Protein AF-A0A8X6JKZ1-F1 (afdb_monomer_lite)

Secondary structure (DSSP, 8-state):
---------SSHHHHHHHHT---HHHHHHHHHHT--S--------GGGTTPPP--HHHHHHH-S--------SHHHHHHHHHHHHTHHHHHHHHHHHHHHHHHHH-TT--HHHHHHHHHHHHHHHHHHHTTS--

pLDDT: mean 78.16, std 14.61, range [29.44, 95.06]

InterPro domains:
  IPR051055 PIF1 DNA helicase [PTHR47642] (40-133)

Sequence (134 aa):
MIELENNDYPDIGTFYEANKVNSDEEYLNILRAGITCPRVFLKREPSEKWHNAFNPVLFSLLQSNTDIHFITEEYSCAAYVVEYVNKANRVISNLQRQIIKIMDEHSKFDIVEITRKMSIDMLNTEEMTSQEAE

Radius of gyration: 21.11 Å; chains: 1; bounding box: 42×30×58 Å

Structure (mmCIF, N/CA/C/O backbone):
data_AF-A0A8X6JKZ1-F1
#
_entry.id   AF-A0A8X6JKZ1-F1
#
loop_
_atom_site.group_PDB
_atom_site.id
_atom_site.type_symbol
_atom_site.label_atom_id
_atom_site.label_alt_id
_atom_site.label_comp_id
_atom_site.label_asym_id
_atom_site.label_entity_id
_atom_site.label_seq_id
_atom_site.pdbx_PDB_ins_code
_atom_site.Cartn_x
_atom_site.Cartn_y
_atom_site.Cartn_z
_atom_site.occupancy
_atom_site.B_iso_or_equiv
_atom_site.auth_seq_id
_atom_site.auth_comp_id
_atom_site.auth_asym_id
_atom_site.auth_atom_id
_atom_site.pdbx_PDB_model_num
ATOM 1 N N . MET A 1 1 ? 7.027 9.769 15.929 1.00 35.94 1 MET A N 1
ATOM 2 C CA . MET A 1 1 ? 6.962 10.556 14.687 1.00 35.94 1 MET A CA 1
ATOM 3 C C . MET A 1 1 ? 8.036 9.982 13.783 1.00 35.94 1 MET A C 1
ATOM 5 O O . MET A 1 1 ? 9.201 10.080 14.138 1.00 35.94 1 MET A O 1
ATOM 9 N N . ILE A 1 2 ? 7.662 9.219 12.755 1.00 37.84 2 ILE A N 1
ATOM 10 C CA . ILE A 1 2 ? 8.630 8.768 11.747 1.00 37.84 2 ILE A CA 1
ATOM 11 C C . ILE A 1 2 ? 8.761 9.960 10.806 1.00 37.84 2 ILE A C 1
ATOM 13 O O . ILE A 1 2 ? 7.786 10.308 10.145 1.00 37.84 2 ILE A O 1
ATOM 17 N N . GLU A 1 3 ? 9.904 10.640 10.823 1.00 41.59 3 GLU A N 1
ATOM 18 C CA . GLU A 1 3 ? 10.238 11.610 9.782 1.00 41.59 3 GLU A CA 1
ATOM 19 C C . GLU A 1 3 ? 10.377 10.818 8.481 1.00 41.59 3 GLU A C 1
ATOM 21 O O . GLU A 1 3 ? 11.379 10.150 8.241 1.00 41.59 3 GLU A O 1
ATOM 26 N N . LEU A 1 4 ? 9.310 10.787 7.684 1.00 51.66 4 LEU A N 1
ATOM 27 C CA . LEU A 1 4 ? 9.383 10.271 6.327 1.00 51.66 4 LEU A CA 1
ATOM 28 C C . LEU A 1 4 ? 10.214 11.284 5.541 1.00 51.66 4 LEU A C 1
ATOM 30 O O . LEU A 1 4 ? 9.726 12.370 5.232 1.00 51.66 4 LEU A O 1
ATOM 34 N N . GLU A 1 5 ? 11.480 10.956 5.278 1.00 60.56 5 GLU A N 1
ATOM 35 C CA . GLU A 1 5 ? 12.340 11.752 4.404 1.00 60.56 5 GLU A CA 1
ATOM 36 C C . GLU A 1 5 ? 11.637 11.932 3.053 1.00 60.56 5 GLU A C 1
ATOM 38 O O . GLU A 1 5 ? 11.482 10.989 2.272 1.00 60.56 5 GLU A O 1
ATOM 43 N N . ASN A 1 6 ? 11.154 13.146 2.787 1.00 69.06 6 ASN A N 1
ATOM 44 C CA . ASN A 1 6 ? 10.457 13.448 1.547 1.00 69.06 6 ASN A CA 1
ATOM 45 C C . ASN A 1 6 ? 11.474 13.819 0.465 1.00 69.06 6 ASN A C 1
ATOM 47 O O . ASN A 1 6 ? 11.665 14.989 0.144 1.00 69.06 6 ASN A O 1
ATOM 51 N N . ASN A 1 7 ? 12.152 12.804 -0.067 1.00 79.44 7 ASN A N 1
ATOM 52 C CA . ASN A 1 7 ? 13.086 12.974 -1.172 1.00 79.44 7 ASN A CA 1
ATOM 53 C C . ASN A 1 7 ? 12.316 12.928 -2.498 1.00 79.44 7 ASN A C 1
ATOM 55 O O . ASN A 1 7 ? 11.682 11.921 -2.834 1.00 79.44 7 ASN A O 1
ATOM 59 N N . ASP A 1 8 ? 12.332 14.034 -3.235 1.00 83.44 8 ASP A N 1
ATOM 60 C CA . ASP A 1 8 ? 11.800 14.112 -4.593 1.00 83.44 8 ASP A CA 1
ATOM 61 C C . ASP A 1 8 ? 12.910 13.786 -5.592 1.00 83.44 8 ASP A C 1
ATOM 63 O O . ASP A 1 8 ? 13.972 14.408 -5.588 1.00 83.44 8 ASP A O 1
ATOM 67 N N . TYR A 1 9 ? 12.652 12.804 -6.453 1.00 88.19 9 TYR A N 1
ATOM 68 C CA . TYR A 1 9 ? 13.564 12.418 -7.523 1.00 88.19 9 TYR A CA 1
ATOM 69 C C . TYR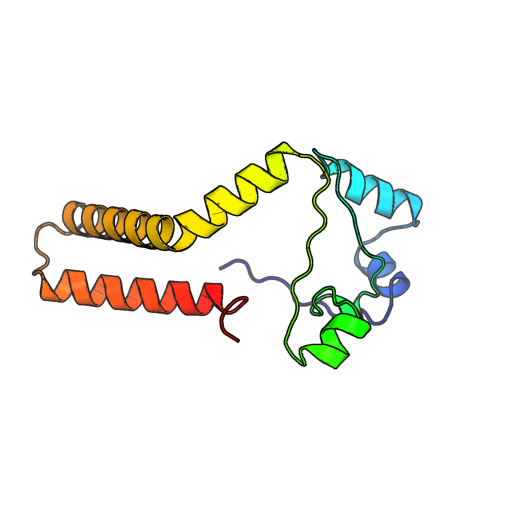 A 1 9 ? 12.950 12.818 -8.869 1.00 88.19 9 TYR A C 1
ATOM 71 O O . TYR A 1 9 ? 11.759 12.579 -9.080 1.00 88.19 9 TYR A O 1
ATOM 79 N N . PRO A 1 10 ? 13.720 13.434 -9.781 1.00 86.69 10 PRO A N 1
ATOM 80 C CA . PRO A 1 10 ? 13.207 13.850 -11.085 1.00 86.69 10 PRO A CA 1
ATOM 81 C C . PRO A 1 10 ? 12.918 12.662 -12.012 1.00 86.69 10 PRO A C 1
ATOM 83 O O . PRO A 1 10 ? 12.008 12.737 -12.833 1.00 86.69 10 PRO A O 1
ATOM 86 N N . ASP A 1 11 ? 13.673 11.573 -11.870 1.00 88.75 11 ASP A N 1
ATOM 87 C CA . ASP A 1 11 ? 13.588 10.371 -12.696 1.00 88.75 11 ASP A CA 1
ATOM 88 C C . ASP A 1 11 ? 14.085 9.134 -11.926 1.00 88.75 11 ASP A C 1
ATOM 90 O O . ASP A 1 11 ? 14.705 9.238 -10.858 1.00 88.75 11 ASP A O 1
ATOM 94 N N . ILE A 1 12 ? 13.805 7.948 -12.473 1.00 88.12 12 ILE A N 1
ATOM 95 C CA . ILE A 1 12 ? 14.153 6.667 -11.844 1.00 88.12 12 ILE A CA 1
ATOM 96 C C . ILE A 1 12 ? 15.670 6.431 -11.733 1.00 88.12 12 ILE A C 1
ATOM 98 O O . ILE A 1 12 ? 16.114 5.784 -10.788 1.00 88.12 12 ILE A O 1
ATOM 102 N N . GLY A 1 13 ? 16.476 6.986 -12.642 1.00 91.19 13 GLY A N 1
ATOM 103 C CA . GLY A 1 13 ? 17.934 6.879 -12.608 1.00 91.19 13 GLY A CA 1
ATOM 104 C C . GLY A 1 13 ? 18.523 7.633 -11.420 1.00 91.19 13 GLY A C 1
ATOM 105 O O . GLY A 1 13 ? 19.291 7.062 -10.649 1.00 91.19 13 GLY A O 1
ATOM 106 N N . THR A 1 14 ? 18.074 8.870 -11.191 1.00 91.81 14 THR A N 1
ATOM 107 C CA . THR A 1 14 ? 18.474 9.644 -10.003 1.00 91.81 14 THR A CA 1
ATOM 108 C C . THR A 1 14 ? 18.063 8.931 -8.704 1.00 91.81 14 THR A C 1
ATOM 110 O O . THR A 1 14 ? 18.813 8.916 -7.724 1.00 91.81 14 THR A O 1
ATOM 113 N N . PHE A 1 15 ? 16.889 8.288 -8.692 1.00 90.81 15 PHE A N 1
ATOM 114 C CA . PHE A 1 15 ? 16.452 7.454 -7.569 1.00 90.81 15 PHE A CA 1
ATOM 115 C C . PHE A 1 15 ? 17.379 6.245 -7.350 1.00 90.81 15 PHE A C 1
ATOM 117 O O . PHE A 1 15 ? 17.757 5.966 -6.208 1.00 90.81 15 PHE A O 1
ATOM 124 N N . TYR A 1 16 ? 17.775 5.548 -8.417 1.00 93.69 16 TYR A N 1
ATOM 125 C CA . TYR A 1 16 ? 18.697 4.413 -8.345 1.00 93.69 16 TYR A CA 1
ATOM 126 C C . TYR A 1 16 ? 20.067 4.808 -7.801 1.00 93.69 16 TYR A C 1
ATOM 128 O O . TYR A 1 16 ? 20.562 4.149 -6.888 1.00 93.69 16 TYR A O 1
ATOM 136 N N . GLU A 1 17 ? 20.648 5.906 -8.285 1.00 93.19 17 GLU A N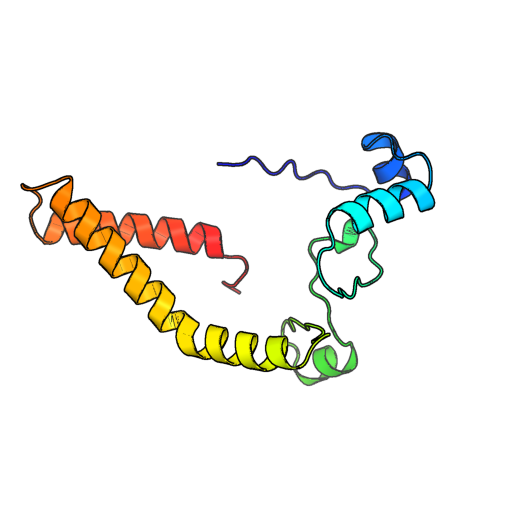 1
ATOM 137 C CA . GLU A 1 17 ? 21.939 6.404 -7.803 1.00 93.19 17 GLU A CA 1
ATOM 138 C C . GLU A 1 17 ? 21.895 6.740 -6.307 1.00 93.19 17 GLU A C 1
ATOM 140 O O . GLU A 1 17 ? 22.754 6.298 -5.539 1.00 93.19 17 GLU A O 1
ATOM 145 N N . ALA A 1 18 ? 20.855 7.458 -5.868 1.00 92.56 18 ALA A N 1
ATOM 146 C CA . ALA A 1 18 ? 20.687 7.839 -4.468 1.00 92.56 18 ALA A CA 1
ATOM 147 C C . ALA A 1 18 ? 20.513 6.628 -3.534 1.00 92.56 18 ALA A C 1
ATOM 149 O O . ALA A 1 18 ? 20.996 6.645 -2.401 1.00 92.56 18 ALA A O 1
ATOM 150 N N . ASN A 1 19 ? 19.858 5.568 -4.015 1.00 91.25 19 ASN A N 1
ATOM 151 C CA . ASN A 1 19 ? 19.557 4.364 -3.237 1.00 91.25 19 ASN A CA 1
ATOM 152 C C . ASN A 1 19 ? 20.513 3.193 -3.518 1.00 91.25 19 ASN A C 1
ATOM 154 O O . ASN A 1 19 ? 20.314 2.104 -2.981 1.00 91.25 19 ASN A O 1
ATOM 158 N N . LYS A 1 20 ? 21.572 3.415 -4.311 1.00 94.62 20 LYS A N 1
ATOM 159 C CA . LYS A 1 20 ? 22.583 2.409 -4.688 1.00 94.62 20 LYS A CA 1
ATOM 160 C C . LYS A 1 20 ? 21.988 1.165 -5.360 1.00 94.62 20 LYS A C 1
ATOM 162 O O . LYS A 1 20 ? 22.463 0.053 -5.138 1.00 94.62 20 LYS A O 1
ATOM 167 N N . VAL A 1 21 ? 20.958 1.363 -6.176 1.00 94.81 21 VAL A N 1
ATOM 168 C CA . VAL A 1 21 ? 20.345 0.316 -6.999 1.00 94.81 21 VAL A CA 1
ATOM 169 C C . VAL A 1 21 ? 21.053 0.297 -8.348 1.00 94.81 21 VAL A C 1
ATOM 171 O O . VAL A 1 21 ? 21.117 1.312 -9.032 1.00 94.81 21 VAL A O 1
ATOM 174 N N . ASN A 1 22 ? 21.612 -0.845 -8.739 1.00 93.38 22 ASN A N 1
ATOM 175 C CA . ASN A 1 22 ? 22.515 -0.925 -9.890 1.00 93.38 22 ASN A CA 1
ATOM 176 C C . ASN A 1 22 ? 21.812 -1.372 -11.179 1.00 93.38 22 ASN A C 1
ATOM 178 O O . ASN A 1 22 ? 22.383 -1.258 -12.262 1.00 93.38 22 ASN A O 1
ATOM 182 N N . SER A 1 23 ? 20.596 -1.920 -11.085 1.00 94.62 23 SER A N 1
ATOM 183 C CA . SER A 1 23 ? 19.816 -2.361 -12.246 1.00 94.62 23 SER A CA 1
ATOM 184 C C . SER A 1 23 ? 18.320 -2.475 -11.946 1.00 94.62 23 SER A C 1
ATOM 186 O O . SER A 1 23 ? 17.915 -2.650 -10.796 1.00 94.62 23 SER A O 1
ATOM 188 N N . ASP A 1 24 ? 17.505 -2.485 -13.004 1.00 91.94 24 ASP A N 1
ATOM 189 C CA . ASP A 1 24 ? 16.067 -2.772 -12.911 1.00 91.94 24 ASP A CA 1
ATOM 190 C C . ASP A 1 24 ? 15.785 -4.149 -12.297 1.00 91.94 24 ASP A C 1
ATOM 192 O O . ASP A 1 24 ? 14.811 -4.326 -11.571 1.00 91.94 24 ASP A O 1
ATOM 196 N N . GLU A 1 25 ? 16.637 -5.143 -12.555 1.00 95.06 25 GLU A N 1
ATOM 197 C CA . GLU A 1 25 ? 16.478 -6.480 -11.981 1.00 95.06 25 GLU A CA 1
ATOM 198 C C . GLU A 1 25 ? 16.680 -6.468 -10.461 1.00 95.06 25 GLU A C 1
ATOM 200 O O . GLU A 1 25 ? 15.902 -7.080 -9.727 1.00 95.06 25 GLU A O 1
ATOM 205 N N . GLU A 1 26 ? 17.678 -5.725 -9.979 1.00 94.62 26 GLU A N 1
ATOM 206 C CA . GLU A 1 26 ? 17.907 -5.522 -8.549 1.00 94.62 26 GLU A CA 1
ATOM 207 C C . GLU A 1 26 ? 16.712 -4.817 -7.897 1.00 94.62 26 GLU A C 1
ATOM 209 O O . GLU A 1 26 ? 16.195 -5.300 -6.887 1.00 94.62 26 GLU A O 1
ATOM 214 N N . TYR A 1 27 ? 16.204 -3.751 -8.522 1.00 91.56 27 TYR A N 1
ATOM 215 C CA . TYR A 1 27 ? 14.995 -3.060 -8.072 1.00 91.56 27 TYR A CA 1
ATOM 216 C C . TYR A 1 27 ? 13.792 -4.010 -7.964 1.00 91.56 27 TYR A C 1
ATOM 218 O O . TYR A 1 27 ? 13.125 -4.079 -6.928 1.00 91.56 27 TYR A O 1
ATOM 226 N N . LEU A 1 28 ? 13.539 -4.801 -9.010 1.00 90.88 28 LEU A N 1
ATOM 227 C CA . LEU A 1 28 ? 12.435 -5.759 -9.035 1.00 90.88 28 LEU A CA 1
ATOM 228 C C . LEU A 1 28 ? 12.597 -6.860 -7.981 1.00 90.88 28 LEU A C 1
ATOM 230 O O . LEU A 1 28 ? 11.602 -7.296 -7.402 1.00 90.88 28 LEU A O 1
ATOM 234 N N . ASN A 1 29 ? 13.820 -7.311 -7.708 1.00 93.00 29 ASN A N 1
ATOM 235 C CA . ASN A 1 29 ? 14.083 -8.307 -6.671 1.00 93.00 29 ASN A CA 1
ATOM 236 C C . ASN A 1 29 ? 13.841 -7.746 -5.265 1.00 93.00 29 ASN A C 1
ATOM 238 O O . ASN A 1 29 ? 13.224 -8.429 -4.445 1.00 93.00 29 ASN A O 1
ATOM 242 N N . ILE A 1 30 ? 14.238 -6.494 -5.009 1.00 90.81 30 ILE A N 1
ATOM 243 C CA . ILE A 1 30 ? 13.929 -5.787 -3.757 1.00 90.81 30 ILE A CA 1
ATOM 244 C C . ILE A 1 30 ? 12.412 -5.671 -3.575 1.00 90.81 30 ILE A C 1
ATOM 246 O O . ILE A 1 30 ? 11.893 -6.030 -2.519 1.00 90.81 30 ILE A O 1
ATOM 250 N N . LEU A 1 31 ? 11.686 -5.243 -4.614 1.00 87.94 31 LEU A N 1
ATOM 251 C CA . LEU A 1 31 ? 10.223 -5.165 -4.568 1.00 87.94 31 LEU A CA 1
ATOM 252 C C . LEU A 1 31 ? 9.591 -6.529 -4.264 1.00 87.94 31 LEU A C 1
ATOM 254 O O . LEU A 1 31 ? 8.731 -6.634 -3.392 1.00 87.94 31 LEU A O 1
ATOM 258 N N . ARG A 1 32 ? 10.038 -7.589 -4.947 1.00 89.00 32 ARG A N 1
ATOM 259 C CA . ARG A 1 32 ? 9.529 -8.959 -4.763 1.00 89.00 32 ARG A CA 1
ATOM 260 C C . ARG A 1 32 ? 9.763 -9.505 -3.364 1.00 89.00 32 ARG A C 1
ATOM 262 O O . ARG A 1 32 ? 8.901 -10.225 -2.870 1.00 89.00 32 ARG A O 1
ATOM 269 N N . ALA A 1 33 ? 10.869 -9.149 -2.715 1.00 91.75 33 ALA A N 1
ATOM 270 C CA . ALA A 1 33 ? 11.188 -9.637 -1.376 1.00 91.75 33 ALA A CA 1
ATOM 271 C C . ALA A 1 33 ? 10.109 -9.286 -0.329 1.00 91.75 33 ALA A C 1
ATOM 273 O O . ALA A 1 33 ? 9.924 -10.034 0.628 1.00 91.75 33 ALA A O 1
ATOM 274 N N . GLY A 1 34 ? 9.376 -8.181 -0.518 1.00 86.00 34 GLY A N 1
ATOM 275 C CA . GLY A 1 34 ? 8.297 -7.746 0.378 1.00 86.00 34 GLY A CA 1
ATOM 276 C C . GLY A 1 34 ? 6.886 -8.206 -0.015 1.00 86.00 34 GLY A C 1
ATOM 277 O O . GLY A 1 34 ? 5.928 -7.924 0.706 1.00 86.00 34 GLY A O 1
ATOM 278 N N . ILE A 1 35 ? 6.715 -8.883 -1.154 1.00 87.44 35 ILE A N 1
ATOM 279 C CA . ILE A 1 35 ? 5.391 -9.224 -1.691 1.00 87.44 35 ILE A CA 1
ATOM 280 C C . ILE A 1 35 ? 5.000 -10.639 -1.253 1.00 87.44 35 ILE A C 1
ATOM 282 O O . ILE A 1 35 ? 5.498 -11.633 -1.769 1.00 87.44 35 ILE A O 1
ATOM 286 N N . THR A 1 36 ? 4.057 -10.728 -0.315 1.00 85.00 36 THR A N 1
ATOM 287 C CA . THR A 1 36 ? 3.539 -12.000 0.225 1.00 85.00 36 THR A CA 1
ATOM 288 C C . THR A 1 36 ? 2.267 -12.506 -0.461 1.00 85.00 36 THR A C 1
ATOM 290 O O . THR A 1 36 ? 1.870 -13.649 -0.254 1.00 85.00 36 THR A O 1
ATOM 293 N N . CYS A 1 37 ? 1.619 -11.670 -1.272 1.00 81.12 37 CYS A N 1
ATOM 294 C CA . CYS A 1 37 ? 0.381 -11.975 -1.987 1.00 81.12 37 CYS A CA 1
ATOM 295 C C . CYS A 1 37 ? 0.405 -11.354 -3.393 1.00 81.12 37 CYS A C 1
ATOM 297 O O . CYS A 1 37 ? 1.150 -10.394 -3.610 1.00 81.12 37 CYS A O 1
ATOM 299 N N . PRO A 1 38 ? -0.392 -11.855 -4.355 1.00 84.81 38 PRO A N 1
ATOM 300 C CA . PRO A 1 38 ? -0.489 -11.250 -5.680 1.00 84.81 38 PRO A CA 1
ATOM 301 C C . PRO A 1 38 ? -0.863 -9.764 -5.594 1.00 84.81 38 PRO A C 1
ATOM 303 O O . PRO A 1 38 ? -1.933 -9.412 -5.097 1.00 84.81 38 PRO A O 1
ATOM 306 N N . ARG A 1 39 ? 0.018 -8.889 -6.091 1.00 83.69 39 ARG A N 1
ATOM 307 C CA . ARG A 1 39 ? -0.182 -7.433 -6.127 1.00 83.69 39 ARG A CA 1
ATOM 308 C C . ARG A 1 39 ? 0.027 -6.892 -7.530 1.00 83.69 39 ARG A C 1
ATOM 310 O O . ARG A 1 39 ? 0.932 -7.323 -8.241 1.00 83.69 39 ARG A O 1
ATOM 317 N N . VAL A 1 40 ? -0.791 -5.908 -7.887 1.00 85.44 40 VAL A N 1
ATOM 318 C CA . VAL A 1 40 ? -0.647 -5.128 -9.117 1.00 85.44 40 VAL A CA 1
ATOM 319 C C . VAL A 1 40 ? 0.051 -3.820 -8.769 1.00 85.44 40 VAL A C 1
ATOM 321 O O . VAL A 1 40 ? -0.425 -3.072 -7.919 1.00 85.44 40 VAL A O 1
ATOM 324 N N . PHE A 1 41 ? 1.166 -3.543 -9.440 1.00 85.00 41 PHE A N 1
ATOM 325 C CA . PHE A 1 41 ? 1.848 -2.254 -9.371 1.00 85.00 41 PHE A CA 1
ATOM 326 C C . PHE A 1 41 ? 1.632 -1.523 -10.686 1.00 85.00 41 PHE A C 1
ATOM 328 O O . PHE A 1 41 ? 1.894 -2.065 -11.760 1.00 85.00 41 PHE A O 1
ATOM 335 N N . LEU A 1 42 ? 1.145 -0.290 -10.599 1.00 85.62 42 LEU A N 1
ATOM 336 C CA . LEU A 1 42 ? 1.075 0.588 -11.755 1.00 85.62 42 LEU A CA 1
ATOM 337 C C . LEU A 1 42 ? 2.459 1.165 -12.020 1.00 85.62 42 LEU A C 1
ATOM 339 O O . LEU A 1 42 ? 3.175 1.525 -11.085 1.00 85.62 42 LEU A O 1
ATOM 343 N N . LYS A 1 43 ? 2.822 1.266 -13.297 1.00 84.62 43 LYS A N 1
ATOM 344 C CA . LYS A 1 43 ? 4.019 2.002 -13.691 1.00 84.62 43 LYS A CA 1
ATOM 345 C C . LYS A 1 43 ? 3.839 3.465 -13.278 1.00 84.62 43 LYS A C 1
ATOM 347 O O . LYS A 1 43 ? 2.800 4.046 -13.584 1.00 84.62 43 LYS A O 1
ATOM 352 N N . ARG A 1 44 ? 4.832 4.014 -12.583 1.00 84.88 44 ARG A N 1
ATOM 353 C CA . ARG A 1 44 ? 4.870 5.404 -12.122 1.00 84.88 44 ARG A CA 1
ATOM 354 C C . ARG A 1 44 ? 6.273 5.964 -12.287 1.00 84.88 44 ARG A C 1
ATOM 356 O O . ARG A 1 44 ? 7.242 5.227 -12.110 1.00 84.88 44 ARG A O 1
ATOM 363 N N . GLU A 1 45 ? 6.360 7.253 -12.567 1.00 86.06 45 GLU A N 1
ATOM 364 C CA . GLU A 1 45 ? 7.580 8.030 -12.375 1.00 86.06 45 GLU A CA 1
ATOM 365 C C . GLU A 1 45 ? 7.706 8.462 -10.903 1.00 86.06 45 GLU A C 1
ATOM 367 O O . GLU A 1 45 ? 6.691 8.616 -10.214 1.00 86.06 45 GLU A O 1
ATOM 372 N N . PRO A 1 46 ? 8.921 8.698 -10.376 1.00 86.75 46 PRO A N 1
ATOM 373 C CA . PRO A 1 46 ? 9.087 9.144 -8.990 1.00 86.75 46 PRO A CA 1
ATOM 374 C C . PRO A 1 46 ? 8.341 10.449 -8.655 1.00 86.75 46 PRO A C 1
ATOM 376 O O . PRO A 1 46 ? 7.887 10.628 -7.525 1.00 86.75 46 PRO A O 1
ATOM 379 N N . SER A 1 47 ? 8.143 11.328 -9.641 1.00 83.75 47 SER A N 1
ATOM 380 C CA . SER A 1 47 ? 7.336 12.552 -9.521 1.00 83.75 47 SER A CA 1
ATOM 381 C C . SER A 1 47 ? 5.835 12.283 -9.329 1.00 83.75 47 SER A C 1
ATOM 383 O O . SER A 1 47 ? 5.110 13.115 -8.784 1.00 83.75 47 SER A O 1
ATOM 385 N N . GLU A 1 48 ? 5.356 11.099 -9.712 1.00 83.31 48 GLU A N 1
ATOM 386 C CA . GLU A 1 48 ? 3.958 10.685 -9.598 1.00 83.31 48 GLU A CA 1
ATOM 387 C C . GLU A 1 48 ? 3.648 10.009 -8.250 1.00 83.31 48 GLU A C 1
ATOM 389 O O . GLU A 1 48 ? 2.530 9.537 -8.037 1.00 83.31 48 GLU A O 1
ATOM 394 N N . LYS A 1 49 ? 4.603 9.966 -7.306 1.00 81.94 49 LYS A N 1
ATOM 395 C CA . LYS A 1 49 ? 4.454 9.240 -6.028 1.00 81.94 49 LYS A CA 1
ATOM 396 C C . LYS A 1 49 ? 3.238 9.670 -5.196 1.00 81.94 49 LYS A C 1
ATOM 398 O O . LYS A 1 49 ? 2.661 8.835 -4.508 1.00 81.94 49 LYS A O 1
ATOM 403 N N . TRP A 1 50 ? 2.822 10.933 -5.311 1.00 82.19 50 TRP A N 1
ATOM 404 C CA . TRP A 1 50 ? 1.680 11.507 -4.586 1.00 82.19 50 TRP A CA 1
ATOM 405 C C . TRP A 1 50 ? 0.357 11.490 -5.358 1.00 82.19 50 TRP A C 1
ATOM 407 O O . TRP A 1 50 ? -0.648 11.972 -4.848 1.00 82.19 50 TRP A O 1
ATOM 417 N N . HIS A 1 51 ? 0.340 10.960 -6.581 1.00 81.69 51 HIS A N 1
ATOM 418 C CA . HIS A 1 51 ? -0.874 10.916 -7.387 1.00 81.69 51 HIS A CA 1
ATOM 419 C C . HIS A 1 51 ? -1.603 9.583 -7.186 1.00 81.69 51 HIS A C 1
ATOM 421 O O . HIS A 1 51 ? -1.005 8.500 -7.247 1.00 81.69 51 HIS A O 1
ATOM 427 N N . ASN A 1 52 ? -2.916 9.659 -6.969 1.00 84.19 52 ASN A N 1
ATOM 428 C CA . ASN A 1 52 ? -3.774 8.481 -6.954 1.00 84.19 52 ASN A CA 1
ATOM 429 C C . ASN A 1 52 ? -3.906 7.894 -8.360 1.00 84.19 52 ASN A C 1
ATOM 431 O O . ASN A 1 52 ? -3.828 8.592 -9.373 1.00 84.19 52 ASN A O 1
ATOM 435 N N . ALA A 1 53 ? -4.105 6.580 -8.420 1.00 83.25 53 ALA A N 1
ATOM 436 C CA . ALA A 1 53 ? -4.396 5.915 -9.677 1.00 83.25 53 ALA A CA 1
ATOM 437 C C . ALA A 1 53 ? -5.795 6.316 -10.148 1.00 83.25 53 ALA A C 1
ATOM 439 O O . ALA A 1 53 ? -6.774 6.023 -9.470 1.00 83.25 53 ALA A O 1
ATOM 440 N N . PHE A 1 54 ? -5.897 6.930 -11.325 1.00 86.25 54 PHE A N 1
ATOM 441 C CA . PHE A 1 54 ? -7.179 7.354 -11.877 1.00 86.25 54 PHE A CA 1
ATOM 442 C C . PHE A 1 54 ? -7.432 6.734 -13.249 1.00 86.25 54 PHE A C 1
ATOM 444 O O . PHE A 1 54 ? -6.518 6.403 -14.006 1.00 86.25 54 PHE A O 1
ATOM 451 N N . ASN A 1 55 ? -8.711 6.597 -13.587 1.00 87.50 55 ASN A N 1
ATOM 452 C CA . ASN A 1 55 ? -9.137 6.264 -14.936 1.00 87.50 55 ASN A CA 1
ATOM 453 C C . ASN A 1 55 ? -9.515 7.573 -15.650 1.00 87.50 55 ASN A C 1
ATOM 455 O O . ASN A 1 55 ? -10.425 8.250 -15.173 1.00 87.50 55 ASN A O 1
ATOM 459 N N . PRO A 1 56 ? -8.885 7.934 -16.784 1.00 88.25 56 PRO A N 1
ATOM 460 C CA . PRO A 1 56 ? -9.152 9.207 -17.457 1.00 88.25 56 PRO A CA 1
ATOM 461 C C . PRO A 1 56 ? -10.622 9.417 -17.840 1.00 88.25 56 PRO A C 1
ATOM 463 O O . PRO A 1 56 ? -11.128 10.534 -17.761 1.00 88.25 56 PRO A O 1
ATOM 466 N N . VAL A 1 57 ? -11.327 8.345 -18.217 1.00 91.12 57 VAL A N 1
ATOM 467 C CA . VAL A 1 57 ? -12.751 8.409 -18.569 1.00 91.12 57 VAL A CA 1
ATOM 468 C C . VAL A 1 57 ? -13.587 8.682 -17.323 1.00 91.12 57 VAL A C 1
ATOM 470 O O . VAL A 1 57 ? -14.364 9.633 -17.318 1.00 91.12 57 VAL A O 1
ATOM 473 N N . LEU A 1 58 ? -13.397 7.908 -16.249 1.00 89.94 58 LEU A N 1
ATOM 474 C CA . LEU A 1 58 ? -14.125 8.126 -14.992 1.00 89.94 58 LEU A CA 1
ATOM 475 C C . LEU A 1 58 ? -13.833 9.505 -14.405 1.00 89.94 58 LEU A C 1
ATOM 477 O O . LEU A 1 58 ? -14.762 10.194 -14.002 1.00 89.94 58 LEU A O 1
ATOM 481 N N . PHE A 1 59 ? -12.574 9.936 -14.437 1.00 87.75 59 PHE A N 1
ATOM 482 C CA . PHE A 1 59 ? -12.174 11.260 -13.981 1.00 87.75 59 PHE A CA 1
ATOM 483 C C . PHE A 1 59 ? -12.873 12.364 -14.784 1.00 87.75 59 PHE A C 1
ATOM 485 O O . PHE A 1 59 ? -13.390 13.311 -14.202 1.00 87.75 59 PHE A O 1
ATOM 492 N N . SER A 1 60 ? -12.978 12.223 -16.111 1.00 90.31 60 SER A N 1
ATOM 493 C CA . SER A 1 60 ? -13.681 13.208 -16.947 1.00 90.31 60 SER A CA 1
ATOM 494 C C . SER A 1 60 ? -15.193 13.270 -16.692 1.00 90.31 60 SER A C 1
ATOM 496 O O . SER A 1 60 ? -15.792 14.333 -16.848 1.00 90.31 60 SER A O 1
ATOM 498 N N . LEU A 1 61 ? -15.799 12.145 -16.298 1.00 93.44 61 LEU A N 1
ATOM 499 C CA . LEU A 1 61 ? -17.239 12.021 -16.059 1.00 93.44 61 LEU A CA 1
ATOM 500 C C . LEU A 1 61 ? 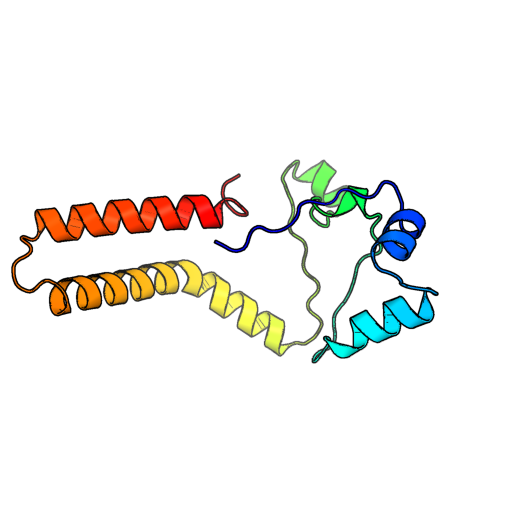-17.646 12.449 -14.648 1.00 93.44 61 LEU A C 1
ATOM 502 O O . LEU A 1 61 ? -18.638 13.152 -14.487 1.00 93.44 61 LEU A O 1
ATOM 506 N N . LEU A 1 62 ? -16.909 11.990 -13.637 1.00 89.25 62 LEU A N 1
ATOM 507 C CA . LEU A 1 62 ? -17.210 12.230 -12.226 1.00 89.25 62 LEU A CA 1
ATOM 508 C C . LEU A 1 62 ? -16.602 13.540 -11.729 1.00 89.25 62 LEU A C 1
ATOM 510 O O . LEU A 1 62 ? -17.136 14.133 -10.797 1.00 89.25 62 LEU A O 1
ATOM 514 N N . GLN A 1 63 ? -15.501 13.982 -12.349 1.00 86.56 63 GLN A N 1
ATOM 515 C CA . GLN A 1 63 ? -14.734 15.167 -11.951 1.00 86.56 63 GLN A CA 1
ATOM 516 C C . GLN A 1 63 ? -14.371 15.164 -10.459 1.00 86.56 63 GLN A C 1
ATOM 518 O O . GLN A 1 63 ? -14.321 16.209 -9.816 1.00 86.56 63 GLN A O 1
ATOM 523 N N . SER A 1 64 ? -14.119 13.975 -9.911 1.00 81.25 64 SER A N 1
ATOM 524 C CA . SER A 1 64 ? -13.757 13.757 -8.515 1.00 81.25 64 SER A CA 1
ATOM 525 C C . SER A 1 64 ? -12.444 12.992 -8.420 1.00 81.25 64 SER A C 1
ATOM 527 O O . SER A 1 64 ? -12.089 12.217 -9.320 1.00 81.25 64 SER A O 1
ATOM 529 N N . ASN A 1 65 ? -11.745 13.152 -7.296 1.00 78.88 65 ASN A N 1
ATOM 530 C CA . ASN A 1 65 ? -10.669 12.239 -6.942 1.00 78.88 65 ASN A CA 1
ATOM 531 C C . ASN A 1 65 ? -11.215 10.806 -6.965 1.00 78.88 65 ASN A C 1
ATOM 533 O O . ASN A 1 65 ? -12.334 10.535 -6.522 1.00 78.88 65 ASN A O 1
ATOM 537 N N . THR A 1 66 ? -10.467 9.906 -7.590 1.00 77.62 66 THR A N 1
ATOM 538 C CA . THR A 1 66 ? -10.873 8.513 -7.750 1.00 77.62 66 THR A CA 1
ATOM 539 C C . THR A 1 66 ? -9.739 7.657 -7.229 1.00 77.62 66 THR A C 1
ATOM 541 O O . THR A 1 66 ? -8.651 7.674 -7.796 1.00 77.62 66 THR A O 1
ATOM 544 N N . ASP A 1 67 ? -10.003 6.917 -6.158 1.00 77.62 67 ASP A N 1
ATOM 545 C CA . ASP A 1 67 ? -9.061 5.951 -5.608 1.00 77.62 67 ASP A CA 1
ATOM 546 C C . ASP A 1 67 ? -9.413 4.549 -6.126 1.00 77.62 67 ASP A C 1
ATOM 548 O O . ASP A 1 67 ? -10.396 3.933 -5.704 1.00 77.62 67 ASP A O 1
ATOM 552 N N . ILE A 1 68 ? -8.669 4.084 -7.134 1.00 80.75 68 ILE A N 1
ATOM 553 C CA . ILE A 1 68 ? -8.935 2.817 -7.827 1.00 80.75 68 ILE A CA 1
ATOM 554 C C . ILE A 1 68 ? -7.998 1.728 -7.312 1.00 80.75 68 ILE A C 1
ATOM 556 O O . ILE A 1 68 ? -6.780 1.814 -7.472 1.00 80.75 68 ILE A O 1
ATOM 560 N N . HIS A 1 69 ? -8.590 0.639 -6.818 1.00 78.06 69 HIS A N 1
ATOM 561 C CA . HIS A 1 69 ? -7.867 -0.546 -6.352 1.00 78.06 69 HIS A CA 1
ATOM 562 C C . HIS A 1 69 ? -8.152 -1.771 -7.219 1.00 78.06 69 HIS A C 1
ATOM 564 O O . HIS A 1 69 ? -9.282 -2.008 -7.648 1.00 78.06 69 HIS A O 1
ATOM 570 N N . PHE A 1 70 ? -7.116 -2.581 -7.448 1.00 83.00 70 PHE A N 1
ATOM 571 C CA . PHE A 1 70 ? -7.245 -3.875 -8.114 1.00 83.00 70 PHE A CA 1
ATOM 572 C C . PHE A 1 70 ? -7.501 -4.969 -7.084 1.00 83.00 70 PHE A C 1
ATOM 574 O O . PHE A 1 70 ? -6.703 -5.173 -6.171 1.00 83.00 70 PHE A O 1
ATOM 581 N N . ILE A 1 71 ? -8.587 -5.713 -7.273 1.00 82.44 71 ILE A N 1
ATOM 582 C CA . ILE A 1 71 ? -8.879 -6.910 -6.489 1.00 82.44 71 ILE A CA 1
ATOM 583 C C . ILE A 1 71 ? -8.237 -8.096 -7.206 1.00 82.44 71 ILE A C 1
ATOM 585 O O . ILE A 1 71 ? -8.635 -8.444 -8.316 1.00 82.44 71 ILE A O 1
ATOM 589 N N . THR A 1 72 ? -7.218 -8.689 -6.587 1.00 85.50 72 THR A N 1
ATOM 590 C CA . THR A 1 72 ? -6.455 -9.809 -7.161 1.00 85.50 72 THR A CA 1
ATOM 591 C C . THR A 1 72 ? -6.944 -11.181 -6.703 1.00 85.50 72 THR A C 1
ATOM 593 O O . THR A 1 72 ? -6.527 -12.184 -7.275 1.00 85.50 72 THR A O 1
ATOM 596 N N . GLU A 1 73 ? -7.814 -11.236 -5.693 1.00 83.56 73 GLU A N 1
ATOM 597 C CA . GLU A 1 73 ? -8.310 -12.472 -5.088 1.00 83.56 73 GLU A CA 1
ATOM 598 C C . GLU A 1 73 ? -9.736 -12.276 -4.542 1.00 83.56 73 GLU A C 1
ATOM 600 O O . GLU A 1 73 ? -10.105 -11.189 -4.089 1.00 83.56 73 GLU A O 1
ATOM 605 N N . GLU A 1 74 ? -10.581 -13.304 -4.642 1.00 81.94 74 GLU A N 1
ATOM 606 C CA . GLU A 1 74 ? -12.025 -13.171 -4.426 1.00 81.94 74 GLU A CA 1
ATOM 607 C C . GLU A 1 74 ? -12.380 -12.855 -2.965 1.00 81.94 74 GLU A C 1
ATOM 609 O O . GLU A 1 74 ? -13.298 -12.069 -2.706 1.00 81.94 74 GLU A O 1
ATOM 614 N N . TYR A 1 75 ? -11.644 -13.415 -1.999 1.00 84.62 75 TYR A N 1
ATOM 615 C CA . TYR A 1 75 ? -11.869 -13.148 -0.576 1.00 84.62 75 TYR A CA 1
ATOM 616 C C . TYR A 1 75 ? -11.442 -11.733 -0.186 1.00 84.62 75 TYR A C 1
ATOM 618 O O . TYR A 1 75 ? -12.055 -11.135 0.700 1.00 84.62 75 TYR A O 1
ATOM 626 N N . SER A 1 76 ? -10.469 -11.157 -0.890 1.00 80.62 76 SER A N 1
ATOM 627 C CA . SER A 1 76 ? -10.027 -9.775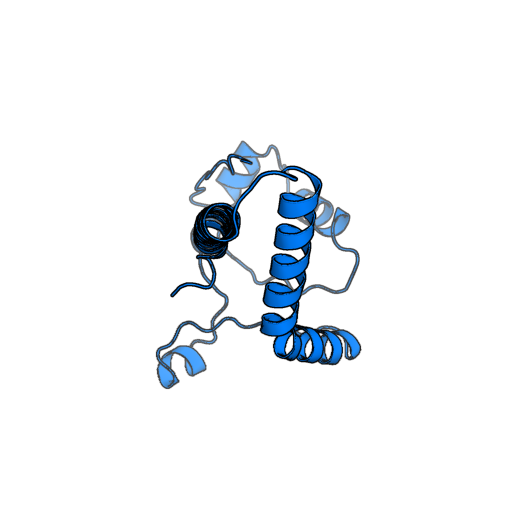 -0.705 1.00 80.62 76 SER A CA 1
ATOM 628 C C . SER A 1 76 ? -11.146 -8.771 -1.004 1.00 80.62 76 SER A C 1
ATOM 630 O O . SER A 1 76 ? -11.256 -7.760 -0.315 1.00 80.62 76 SER A O 1
ATOM 632 N N . CYS A 1 77 ? -12.043 -9.074 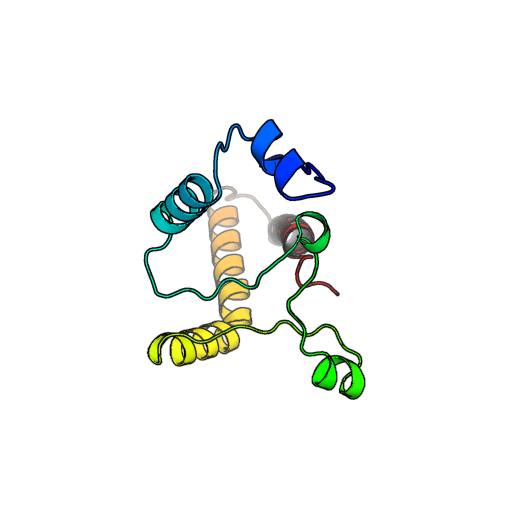-1.952 1.00 83.69 77 CYS A N 1
ATOM 633 C CA . CYS A 1 77 ? -13.250 -8.273 -2.194 1.00 83.69 77 CYS A CA 1
ATOM 634 C C . CYS A 1 77 ? -14.192 -8.285 -0.985 1.00 83.69 77 CYS A C 1
ATOM 636 O O . CYS A 1 77 ? -14.618 -7.236 -0.500 1.00 83.69 77 CYS A O 1
ATOM 638 N N . ALA A 1 78 ? -14.502 -9.480 -0.475 1.00 86.56 78 ALA A N 1
ATOM 639 C CA . ALA A 1 78 ? -15.388 -9.633 0.672 1.00 86.56 78 ALA A CA 1
ATOM 640 C C . ALA A 1 78 ? -14.794 -8.973 1.926 1.00 86.56 78 ALA A C 1
ATOM 642 O O . ALA A 1 78 ? -15.501 -8.254 2.630 1.00 86.56 78 ALA A O 1
ATOM 643 N N . ALA A 1 79 ? -13.494 -9.163 2.168 1.00 84.44 79 ALA A N 1
ATOM 644 C CA . ALA A 1 79 ? -12.769 -8.512 3.251 1.00 84.44 79 ALA A CA 1
ATOM 645 C C . ALA A 1 79 ? -12.834 -6.985 3.128 1.00 84.44 79 ALA A C 1
ATOM 647 O O . ALA A 1 79 ? -13.213 -6.327 4.091 1.00 84.44 79 ALA A O 1
ATOM 648 N N . TYR A 1 80 ? -12.574 -6.432 1.939 1.00 83.44 80 TYR A N 1
ATOM 649 C CA . TYR A 1 80 ? -12.660 -4.992 1.688 1.00 83.44 80 TYR A CA 1
ATOM 650 C C . TYR A 1 80 ? -14.051 -4.428 2.002 1.00 83.44 80 TYR A C 1
ATOM 652 O O . TYR A 1 80 ? -14.175 -3.441 2.724 1.00 83.44 80 TYR A O 1
ATOM 660 N N . VAL A 1 81 ? -15.118 -5.075 1.520 1.00 84.44 81 VAL A N 1
ATOM 661 C CA . VAL A 1 81 ? -16.496 -4.636 1.794 1.00 84.44 81 VAL A CA 1
ATOM 662 C C . VAL A 1 81 ? -16.801 -4.689 3.293 1.00 84.44 81 VAL A C 1
ATOM 664 O O . VAL A 1 81 ? -17.377 -3.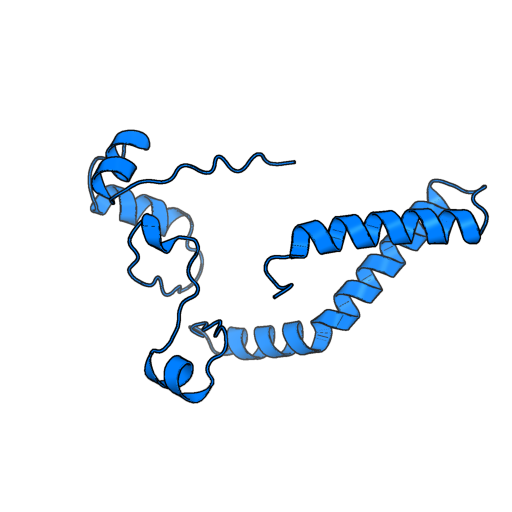750 3.843 1.00 84.44 81 VAL A O 1
ATOM 667 N N . VAL A 1 82 ? -16.396 -5.766 3.972 1.00 84.56 82 VAL A N 1
ATOM 668 C CA . VAL A 1 82 ? -16.579 -5.917 5.422 1.00 84.56 82 VAL A CA 1
ATOM 669 C C . VAL A 1 82 ? -15.814 -4.839 6.185 1.00 84.56 82 VAL A C 1
ATOM 671 O O . VAL A 1 82 ? -16.368 -4.247 7.112 1.00 84.56 82 VAL A O 1
ATOM 674 N N . GLU A 1 83 ? -14.569 -4.558 5.814 1.00 80.44 83 GLU A N 1
ATOM 675 C CA . GLU A 1 83 ? -13.763 -3.501 6.425 1.00 80.44 83 GLU A CA 1
ATOM 676 C C . GLU A 1 83 ? -14.384 -2.123 6.207 1.00 80.44 83 GLU A C 1
ATOM 678 O O . GLU A 1 83 ? -14.483 -1.346 7.157 1.00 80.44 83 GLU A O 1
ATOM 683 N N . TYR A 1 84 ? -14.870 -1.845 4.996 1.00 81.81 84 TYR A N 1
ATOM 684 C CA . TYR A 1 84 ? -15.507 -0.580 4.654 1.00 81.81 84 TYR A CA 1
ATOM 685 C C . TYR A 1 84 ? -16.776 -0.338 5.478 1.00 81.81 84 TYR A C 1
ATOM 687 O O . TYR A 1 84 ? -16.908 0.696 6.133 1.00 81.81 84 TYR A O 1
ATOM 695 N N . VAL A 1 85 ? -17.683 -1.320 5.530 1.00 80.75 85 VAL A N 1
ATOM 696 C CA . VAL A 1 85 ? -18.919 -1.228 6.330 1.00 80.75 85 VAL A CA 1
ATOM 697 C C . VAL A 1 85 ? -18.603 -1.078 7.821 1.00 80.75 85 VAL A C 1
ATOM 699 O O . VAL A 1 85 ? -19.293 -0.354 8.538 1.00 80.75 85 VAL A O 1
ATOM 702 N N . ASN A 1 86 ? -17.537 -1.722 8.301 1.00 79.31 86 ASN A N 1
ATOM 703 C CA . ASN A 1 86 ? -17.130 -1.654 9.702 1.00 79.31 86 ASN A CA 1
ATOM 704 C C . ASN A 1 86 ? -16.194 -0.485 10.034 1.00 79.31 86 ASN A C 1
ATOM 706 O O . ASN A 1 86 ? -15.800 -0.354 11.196 1.00 79.31 86 ASN A O 1
ATOM 710 N N . LYS A 1 87 ? -15.853 0.385 9.076 1.00 76.75 87 LYS A N 1
ATOM 711 C CA . LYS A 1 87 ? -14.888 1.475 9.278 1.00 76.75 87 LYS A CA 1
ATOM 712 C C . LYS A 1 87 ? -15.284 2.389 10.441 1.00 76.75 87 LYS A C 1
ATOM 714 O O . LYS A 1 87 ? -14.494 2.581 11.365 1.00 76.75 87 LYS A O 1
ATOM 719 N N . ALA A 1 88 ? -16.531 2.863 10.463 1.00 69.75 88 ALA A N 1
ATOM 720 C CA . ALA A 1 88 ? -17.040 3.710 11.545 1.00 69.75 88 ALA A CA 1
ATOM 721 C C . ALA A 1 88 ? -17.053 2.975 12.901 1.00 69.75 88 ALA A C 1
ATOM 723 O O . ALA A 1 88 ? -16.616 3.515 13.918 1.00 69.75 88 ALA A O 1
ATOM 724 N N . ASN A 1 89 ? -17.469 1.705 12.906 1.00 73.88 89 ASN A N 1
ATOM 725 C CA . ASN A 1 89 ? -17.488 0.873 14.112 1.00 73.88 89 ASN A CA 1
ATOM 726 C C . ASN A 1 89 ? -16.078 0.654 14.680 1.00 73.88 89 ASN A C 1
ATOM 728 O O . ASN A 1 89 ? -15.897 0.632 15.898 1.00 73.88 89 ASN A O 1
ATOM 732 N N . ARG A 1 90 ? -15.064 0.528 13.816 1.00 74.00 90 ARG A N 1
ATOM 733 C CA . ARG A 1 90 ? -13.661 0.382 14.222 1.00 74.00 90 ARG A CA 1
ATOM 734 C C . ARG A 1 90 ? -13.141 1.643 14.906 1.00 74.00 90 ARG A C 1
ATOM 736 O O . ARG A 1 90 ? -12.505 1.525 15.952 1.00 74.00 90 ARG A O 1
ATOM 743 N N . VAL A 1 91 ? -13.444 2.824 14.361 1.00 72.06 91 VAL A N 1
ATOM 744 C CA . VAL A 1 91 ? -13.084 4.116 14.973 1.00 72.06 91 VAL A CA 1
ATOM 745 C C . VAL A 1 91 ? -13.717 4.239 16.359 1.00 72.06 91 VAL A C 1
ATOM 747 O O . VAL A 1 91 ? -13.008 4.468 17.336 1.00 72.06 91 VAL A O 1
ATOM 750 N N . ILE A 1 92 ? -15.021 3.973 16.474 1.00 71.94 92 ILE A N 1
ATOM 751 C CA . ILE A 1 92 ? -15.748 4.036 17.752 1.00 71.94 92 ILE A CA 1
ATOM 752 C C . ILE A 1 92 ? -15.201 3.015 18.764 1.00 71.94 92 ILE A C 1
ATOM 754 O O . ILE A 1 92 ? -14.996 3.342 19.930 1.00 71.94 92 ILE A O 1
ATOM 758 N N . SER A 1 93 ? -14.915 1.783 18.338 1.00 75.50 93 SER A N 1
ATOM 759 C CA . SER A 1 93 ? -14.350 0.745 19.212 1.00 75.50 93 SER A CA 1
ATOM 760 C C . SER A 1 93 ? -12.936 1.085 19.699 1.00 75.50 93 SER A C 1
ATOM 762 O O . SER A 1 93 ? -12.579 0.785 20.842 1.00 75.50 93 SER A O 1
ATOM 764 N N . ASN A 1 94 ? -12.109 1.694 18.845 1.00 80.88 94 ASN A N 1
ATOM 765 C CA . ASN A 1 94 ? -10.782 2.172 19.232 1.00 80.88 94 ASN A CA 1
ATOM 766 C C . ASN A 1 94 ? -10.887 3.325 20.234 1.00 80.88 94 ASN A C 1
ATOM 768 O O . ASN A 1 94 ? -10.182 3.320 21.241 1.00 80.88 94 ASN A O 1
ATOM 772 N N . LEU A 1 95 ? -11.817 4.250 19.997 1.00 74.88 95 LEU A N 1
ATOM 773 C CA . LEU A 1 95 ? -12.098 5.373 20.882 1.00 74.88 95 LEU A CA 1
ATOM 774 C C . LEU A 1 95 ? -12.530 4.899 22.273 1.00 74.88 95 LEU A C 1
ATOM 776 O O . LEU A 1 95 ? -11.951 5.304 23.274 1.00 74.88 95 LEU A O 1
ATOM 780 N N . GLN A 1 96 ? -13.477 3.961 22.349 1.00 75.38 96 GLN A N 1
ATOM 781 C CA . GLN A 1 96 ? -13.908 3.363 23.618 1.00 75.38 96 GLN A CA 1
ATOM 782 C C . GLN A 1 96 ? -12.751 2.704 24.377 1.00 75.38 96 GLN A C 1
ATOM 784 O O . GLN A 1 96 ? -12.631 2.873 25.589 1.00 75.38 96 GLN A O 1
ATOM 789 N N . ARG A 1 97 ? -11.866 1.989 23.673 1.00 83.88 97 ARG A N 1
ATOM 790 C CA . ARG A 1 97 ? -10.667 1.395 24.283 1.00 83.88 97 ARG A CA 1
ATOM 791 C C . ARG A 1 97 ? -9.706 2.451 24.823 1.00 83.88 97 ARG A C 1
ATOM 793 O O . ARG A 1 97 ? -9.153 2.254 25.900 1.00 83.88 97 ARG A O 1
ATOM 800 N N . GLN A 1 98 ? -9.524 3.563 24.113 1.00 80.38 98 GLN A N 1
ATOM 801 C CA . GLN A 1 98 ? -8.721 4.685 24.601 1.00 80.38 98 GLN A CA 1
ATOM 802 C C . GLN A 1 98 ? -9.346 5.342 25.836 1.00 80.38 98 GLN A C 1
ATOM 804 O O . GLN A 1 98 ? -8.623 5.613 26.789 1.00 80.38 98 GLN A O 1
ATOM 809 N N . ILE A 1 99 ? -10.671 5.524 25.868 1.00 75.56 99 ILE A N 1
ATOM 810 C CA . ILE A 1 99 ? -11.385 6.055 27.042 1.00 75.56 99 ILE A CA 1
ATOM 811 C C . ILE A 1 99 ? -11.140 5.172 28.265 1.00 75.56 99 ILE A C 1
ATOM 813 O O . ILE A 1 99 ? -10.728 5.680 29.304 1.00 75.56 99 ILE A O 1
ATOM 817 N N . ILE A 1 100 ? -11.351 3.856 28.137 1.00 81.69 100 ILE A N 1
ATOM 818 C CA . ILE A 1 100 ? -11.137 2.904 29.238 1.00 81.69 100 ILE A CA 1
ATOM 819 C C . ILE A 1 100 ? -9.687 2.978 29.724 1.00 81.69 100 ILE A C 1
ATOM 821 O O . ILE A 1 100 ? -9.445 3.088 30.920 1.00 81.69 100 ILE A O 1
ATOM 825 N N . LYS A 1 101 ? -8.723 3.016 28.798 1.00 84.50 101 LYS A N 1
ATOM 826 C CA . LYS A 1 101 ? -7.304 3.144 29.137 1.00 84.50 101 LYS A CA 1
ATOM 827 C C . LYS A 1 101 ? -6.999 4.437 29.907 1.00 84.50 101 LYS A C 1
ATOM 829 O O . LYS A 1 101 ? -6.302 4.386 30.913 1.00 84.50 101 LYS A O 1
ATOM 834 N N . ILE A 1 102 ? -7.536 5.578 29.471 1.00 78.56 102 ILE A N 1
ATOM 835 C CA . ILE A 1 102 ? -7.363 6.870 30.158 1.00 78.56 102 ILE A CA 1
ATOM 836 C C . ILE A 1 102 ? -7.992 6.826 31.556 1.00 78.56 102 ILE A C 1
ATOM 838 O O . ILE A 1 102 ? -7.406 7.348 32.501 1.00 78.56 102 ILE A O 1
ATOM 842 N N . MET A 1 103 ? -9.159 6.195 31.703 1.00 77.38 103 MET A N 1
ATOM 843 C CA . MET A 1 103 ? -9.829 6.029 32.997 1.00 77.38 103 MET A CA 1
ATOM 844 C C . MET A 1 103 ? -9.025 5.151 33.963 1.00 77.38 103 MET A C 1
ATOM 846 O O . MET A 1 103 ? -8.913 5.494 35.140 1.00 77.38 103 MET A O 1
ATOM 850 N N . ASP A 1 104 ? -8.441 4.059 33.469 1.00 81.38 104 ASP A N 1
ATOM 851 C CA . ASP A 1 104 ? -7.605 3.157 34.266 1.00 81.38 104 ASP A CA 1
ATOM 852 C C . ASP A 1 104 ? -6.285 3.828 34.690 1.00 81.38 104 ASP A C 1
ATOM 854 O O . ASP A 1 104 ? -5.853 3.693 35.837 1.00 81.38 104 ASP A O 1
ATOM 858 N N . GLU A 1 105 ? -5.647 4.587 33.791 1.00 81.75 105 GLU A N 1
ATOM 859 C CA . GLU A 1 105 ? -4.386 5.299 34.056 1.00 81.75 105 GLU A CA 1
ATOM 860 C C . GLU A 1 105 ? -4.580 6.547 34.939 1.00 81.75 105 GLU A C 1
ATOM 862 O O . GLU A 1 105 ? -3.679 6.934 35.690 1.00 81.75 105 GLU A O 1
ATOM 867 N N . HIS A 1 106 ? -5.764 7.166 34.893 1.00 75.25 106 HIS A N 1
ATOM 868 C CA . HIS A 1 106 ? -6.078 8.404 35.602 1.00 75.25 106 HIS A CA 1
ATOM 869 C C . HIS A 1 106 ? -7.385 8.299 36.403 1.00 75.25 106 HIS A C 1
ATOM 871 O O . HIS A 1 106 ? -8.370 8.982 36.128 1.00 75.25 106 HIS A O 1
ATOM 877 N N . SER A 1 107 ? -7.348 7.528 37.494 1.00 67.06 107 SER A N 1
ATOM 878 C CA . SER A 1 107 ? -8.485 7.266 38.402 1.00 67.06 107 SER A CA 1
ATOM 879 C C . SER A 1 107 ? -9.111 8.490 39.097 1.00 67.06 107 SER A C 1
ATOM 881 O O . SER A 1 107 ? -10.079 8.346 39.844 1.00 67.06 107 SER A O 1
ATOM 883 N N . LYS A 1 108 ? -8.556 9.691 38.891 1.00 73.75 108 LYS A N 1
ATOM 884 C CA . LYS A 1 108 ? -9.036 10.962 39.458 1.00 73.75 108 LYS A CA 1
ATOM 885 C C . LYS A 1 108 ? -9.583 11.938 38.420 1.00 73.75 108 LYS A C 1
ATOM 887 O O . LYS A 1 108 ? -10.026 13.010 38.822 1.00 73.75 108 LYS A O 1
ATOM 892 N N . PHE A 1 109 ? -9.506 11.621 37.128 1.00 71.25 109 PHE A N 1
ATOM 893 C CA . PHE A 1 109 ? -10.037 12.522 36.112 1.00 71.25 109 PHE A CA 1
ATOM 894 C C . PHE A 1 109 ? -11.555 12.602 36.219 1.00 71.25 109 PHE A C 1
ATOM 896 O O . PHE A 1 109 ? -12.247 11.585 36.273 1.00 71.25 109 PHE A O 1
ATOM 903 N N . ASP A 1 110 ? -12.062 13.831 36.226 1.00 73.50 110 ASP A N 1
ATOM 904 C CA . ASP A 1 110 ? -13.487 14.080 36.053 1.00 73.50 110 ASP A CA 1
ATOM 905 C C . ASP A 1 110 ? -13.877 13.851 34.582 1.00 73.50 110 ASP A C 1
ATOM 907 O O . ASP A 1 110 ? -13.049 13.922 33.668 1.00 73.50 110 ASP A O 1
ATOM 911 N N . ILE A 1 111 ? -15.159 13.604 34.323 1.00 72.31 111 ILE A N 1
ATOM 912 C CA . ILE A 1 111 ? -15.678 13.263 32.992 1.00 72.31 111 ILE A CA 1
ATOM 913 C C . ILE A 1 111 ? -15.350 14.338 31.941 1.00 72.31 111 ILE A C 1
ATOM 915 O O . ILE A 1 111 ? -15.138 14.035 30.765 1.00 72.31 111 ILE A O 1
ATOM 919 N N . VAL A 1 112 ? -15.227 15.597 32.375 1.00 77.62 112 VAL A N 1
ATOM 920 C CA . VAL A 1 112 ? -14.838 16.739 31.536 1.00 77.62 112 VAL A CA 1
ATOM 921 C C . VAL A 1 112 ? -13.358 16.673 31.134 1.00 77.62 112 VAL A C 1
ATOM 923 O O . VAL A 1 112 ? -13.010 17.032 30.009 1.00 77.62 112 VAL A O 1
ATOM 926 N N . GLU A 1 113 ? -12.473 16.200 32.014 1.00 78.19 113 GLU A N 1
ATOM 927 C CA . GLU A 1 113 ? -11.044 16.030 31.715 1.00 78.19 113 GLU A CA 1
ATOM 928 C C . GLU A 1 113 ? -10.801 14.860 30.764 1.00 78.19 113 GLU A C 1
ATOM 930 O O . GLU A 1 113 ? -10.030 15.007 29.813 1.00 78.19 113 GLU A O 1
ATOM 935 N N . ILE A 1 114 ? -11.525 13.752 30.953 1.00 74.81 114 ILE A N 1
ATOM 936 C CA . ILE A 1 114 ? -11.502 12.599 30.039 1.00 74.81 114 ILE A CA 1
ATOM 937 C C . ILE A 1 114 ? -11.967 13.030 28.646 1.00 74.81 114 ILE A C 1
ATOM 939 O O . ILE A 1 114 ? -11.281 12.772 27.658 1.00 74.81 114 ILE A O 1
ATOM 943 N N . THR A 1 115 ? -13.088 13.755 28.567 1.00 75.56 115 THR A N 1
ATOM 944 C CA . THR A 1 115 ? -13.635 14.243 27.291 1.00 75.56 115 THR A CA 1
ATOM 945 C C . THR A 1 115 ? -12.655 15.185 26.587 1.00 75.56 115 THR A C 1
ATOM 947 O O . THR A 1 115 ? -12.437 15.055 25.388 1.00 75.56 115 THR A O 1
ATOM 950 N N . ARG A 1 116 ? -11.991 16.091 27.321 1.00 80.56 116 ARG A N 1
ATOM 951 C CA . ARG A 1 116 ? -10.995 17.010 26.743 1.00 80.56 116 ARG A CA 1
ATOM 952 C C . ARG A 1 116 ? -9.764 16.276 26.212 1.00 80.56 116 ARG A C 1
ATOM 954 O O . ARG A 1 116 ? -9.313 16.575 25.110 1.00 80.56 116 ARG A O 1
ATOM 961 N N . LYS A 1 117 ? -9.221 15.331 26.987 1.00 75.44 117 LYS A N 1
ATOM 962 C CA . LYS A 1 117 ? -8.076 14.500 26.583 1.00 75.44 117 LYS A CA 1
ATOM 963 C C . LYS A 1 117 ? -8.411 13.709 25.314 1.00 75.44 117 LYS A C 1
ATOM 965 O O . LYS A 1 117 ? -7.645 13.740 24.360 1.00 75.44 117 LYS A O 1
ATOM 970 N N . MET A 1 118 ? -9.603 13.117 25.277 1.00 73.69 118 MET A N 1
ATOM 971 C CA . MET A 1 118 ? -10.125 12.386 24.127 1.00 73.69 118 MET A CA 1
ATOM 972 C C . MET A 1 118 ? -10.307 13.270 22.886 1.00 73.69 118 MET A C 1
ATOM 974 O O . MET A 1 118 ? -9.906 12.865 21.803 1.00 73.69 118 MET A O 1
ATOM 978 N N . SER A 1 119 ? -10.867 14.478 23.019 1.00 71.31 119 SER A N 1
ATOM 979 C CA . SER A 1 119 ? -10.998 15.416 21.894 1.00 71.31 119 SER A CA 1
ATOM 980 C C . SER A 1 119 ? -9.644 15.810 21.303 1.00 71.31 119 SER A C 1
ATOM 982 O O . SER A 1 119 ? -9.513 15.876 20.087 1.00 71.31 119 SER A O 1
ATOM 984 N N . ILE A 1 120 ? -8.631 16.030 22.146 1.00 74.19 120 ILE A N 1
ATOM 985 C CA . ILE A 1 120 ? -7.263 16.316 21.692 1.00 74.19 120 ILE A CA 1
ATOM 986 C C . ILE A 1 120 ? -6.680 15.106 20.951 1.00 74.19 120 ILE A C 1
ATOM 988 O O . ILE A 1 120 ? -6.130 15.262 19.864 1.00 74.19 120 ILE A O 1
ATOM 992 N N . ASP A 1 121 ? -6.827 13.900 21.501 1.00 70.00 121 ASP A N 1
ATOM 993 C CA . ASP A 1 121 ? -6.306 12.681 20.877 1.00 70.00 121 ASP A CA 1
ATOM 994 C C . ASP A 1 121 ? -7.032 12.350 19.554 1.00 70.00 121 ASP A C 1
ATOM 996 O O . ASP A 1 121 ? -6.392 11.894 18.604 1.00 70.00 121 ASP A O 1
ATOM 1000 N N . MET A 1 122 ? -8.336 12.640 19.443 1.00 67.56 122 MET A N 1
ATOM 1001 C CA . MET A 1 122 ? -9.100 12.533 18.190 1.00 67.56 122 MET A CA 1
ATOM 1002 C C . MET A 1 122 ? -8.623 13.534 17.136 1.00 67.56 122 MET A C 1
ATOM 1004 O O . MET A 1 122 ? -8.350 13.118 16.015 1.00 67.56 122 MET A O 1
ATOM 1008 N N . LEU A 1 123 ? -8.461 14.815 17.491 1.00 63.94 123 LEU A N 1
ATOM 1009 C CA . LEU A 1 123 ? -7.949 15.845 16.574 1.00 63.94 123 LEU A CA 1
ATOM 1010 C C . LEU A 1 123 ? -6.556 15.481 16.042 1.00 63.94 123 LEU A C 1
ATOM 1012 O O . LEU A 1 123 ? -6.316 15.531 14.840 1.00 63.94 123 LEU A O 1
ATOM 1016 N N . ASN A 1 124 ? -5.667 15.009 16.920 1.00 61.50 124 ASN A N 1
ATOM 1017 C CA . ASN A 1 124 ? -4.334 14.544 16.527 1.00 61.50 124 ASN A CA 1
ATOM 1018 C C . ASN A 1 124 ? -4.382 13.293 15.631 1.00 61.50 124 ASN A C 1
ATOM 1020 O O . ASN A 1 124 ? -3.470 13.055 14.841 1.00 61.50 124 ASN A O 1
ATOM 1024 N N . THR A 1 125 ? -5.422 12.464 15.768 1.00 58.47 125 THR A N 1
ATOM 1025 C CA . THR A 1 125 ? -5.618 11.288 14.914 1.00 58.47 125 THR A CA 1
ATOM 1026 C C . THR A 1 125 ? -6.137 11.709 13.540 1.00 58.47 125 THR A C 1
ATOM 1028 O O . THR A 1 125 ? -5.624 11.222 12.536 1.00 58.47 125 THR A O 1
ATOM 1031 N N . GLU A 1 126 ? -7.090 12.641 13.469 1.00 50.06 126 GLU A N 1
ATOM 1032 C CA . GLU A 1 126 ? -7.602 13.190 12.207 1.00 50.06 126 GLU A CA 1
ATOM 1033 C C . GLU A 1 126 ? -6.504 13.894 11.401 1.00 50.06 126 GLU A C 1
ATOM 1035 O O . GLU A 1 126 ? -6.368 13.596 10.218 1.00 50.06 126 GLU A O 1
ATOM 1040 N N . GLU A 1 127 ? -5.633 14.693 12.033 1.00 45.84 127 GLU A N 1
ATOM 1041 C CA . GLU A 1 127 ? -4.482 15.322 11.355 1.00 45.84 127 GLU A CA 1
ATOM 1042 C C . GLU A 1 127 ? -3.511 14.301 10.729 1.00 45.84 127 GLU A C 1
ATOM 1044 O O . GLU A 1 127 ? -2.865 14.589 9.721 1.00 45.84 127 GLU A O 1
ATOM 1049 N N . MET A 1 128 ? -3.433 13.086 11.284 1.00 40.72 128 MET A N 1
ATOM 1050 C CA . MET A 1 128 ? -2.627 11.985 10.744 1.00 40.72 128 MET A CA 1
ATOM 1051 C C . MET A 1 128 ? -3.381 11.146 9.695 1.00 40.72 128 MET A C 1
ATOM 1053 O O . MET A 1 128 ? -2.757 10.401 8.941 1.00 40.72 128 MET A O 1
ATOM 1057 N N . THR A 1 129 ? -4.712 11.271 9.636 1.00 39.69 129 THR A N 1
ATOM 1058 C CA . THR A 1 129 ? -5.599 10.566 8.692 1.00 39.69 129 THR A CA 1
ATOM 1059 C C . THR A 1 129 ? -5.996 11.445 7.500 1.00 39.69 129 THR A C 1
ATOM 1061 O O . THR A 1 129 ? -6.712 10.979 6.619 1.00 39.69 129 THR A O 1
ATOM 1064 N N . SER A 1 130 ? -5.488 12.682 7.407 1.00 36.16 130 SER A N 1
ATOM 1065 C CA . SER A 1 130 ? -5.740 13.642 6.315 1.00 36.16 130 SER A CA 1
ATOM 1066 C C . SER A 1 130 ? -5.339 13.173 4.906 1.00 36.16 130 SER A C 1
ATOM 1068 O O . SER A 1 130 ? -5.466 13.930 3.954 1.00 36.16 130 SER A O 1
ATOM 1070 N N . GLN A 1 131 ? -4.900 11.924 4.731 1.00 39.94 131 GLN A N 1
ATOM 1071 C CA . GLN A 1 131 ? -4.934 11.264 3.421 1.00 39.94 131 GLN A CA 1
ATOM 1072 C C . GLN A 1 131 ? -6.367 10.970 2.936 1.00 39.94 131 GLN A C 1
ATOM 1074 O O . GLN A 1 131 ? -6.552 10.703 1.755 1.00 39.94 131 GLN A O 1
ATOM 1079 N N . GLU A 1 132 ? -7.370 11.034 3.818 1.00 40.31 132 GLU A N 1
ATOM 1080 C CA . GLU A 1 132 ? -8.794 10.882 3.481 1.00 40.31 132 GLU A CA 1
ATOM 1081 C C . GLU A 1 132 ? -9.629 12.155 3.719 1.00 40.31 132 GLU A C 1
ATOM 1083 O O . GLU A 1 132 ? -10.825 12.153 3.434 1.00 40.31 132 GLU A O 1
ATOM 1088 N N . ALA A 1 133 ? -9.030 13.232 4.241 1.00 29.44 133 ALA A N 1
ATOM 1089 C CA . ALA A 1 133 ? -9.688 14.531 4.363 1.00 29.44 133 ALA A CA 1
ATOM 1090 C C . ALA A 1 133 ? -9.362 15.385 3.128 1.00 29.44 133 ALA A C 1
ATOM 1092 O O . ALA A 1 133 ? -8.518 16.279 3.178 1.00 29.44 133 ALA A O 1
ATOM 1093 N N . GLU A 1 134 ? -10.011 15.048 2.014 1.00 32.91 134 GLU A N 1
ATOM 1094 C CA . GLU A 1 134 ? -10.295 16.002 0.932 1.00 32.91 134 GLU A CA 1
ATOM 1095 C C . GLU A 1 134 ? -11.542 16.830 1.258 1.00 32.91 134 GLU A C 1
ATOM 1097 O O . GLU A 1 134 ? -12.536 16.244 1.751 1.00 32.91 134 GLU A O 1
#

Foldseek 3Di:
DPPPPPDQDPFVVSVCVVVVNDDPVSVVVVVVVPDPDDADDDDDTSNCPPPADDDPVCCVVVVDRDHDGDDPDDVVVVVVVVCVVCVVVVVVVVLVVVLVVCCVVCVPDDPVRSVVVSVVVVVVVVVVVCVPVD

Organism: Trichonephila clavata (NCBI:txid2740835)